Protein AF-K1TGK9-F1 (afdb_monomer)

Secondary structure (DSSP, 8-state):
--GGGGT-----TTTTS-SS-HHHHHHHHHHHHHH-SS--EEEE-SS-GGGS-HHHHHHHHHHHHHHHHHHHHHHTTSPTT-PPPPP-EEEE---HHHH-GGG--HHHHHHHHHHH-

pLDDT: mean 91.6, std 9.75, range [48.16, 98.0]

Organism: NCBI:txid408170

Sequence (117 aa):
MYDFQSERLNFNFEELKPKESWDKRLRKLMEYFENDTQLGDILITGGDALMSQNKTLRNILEAVYKMAVRKRNANLHRAEGEKYAELQRVRLGSRLPVYLPMRINDELLDILREFKE

Solvent-accessible surface area (backbone atoms only — not comparable to full-atom values): 7192 Å² total; per-residue (Å²): 134,76,54,73,89,72,73,57,84,79,77,63,66,76,79,68,50,75,95,64,56,67,72,59,51,51,50,55,51,40,55,53,55,47,70,36,57,73,51,29,69,46,76,44,61,91,88,41,39,74,78,46,55,68,71,58,48,48,53,52,53,51,49,53,51,55,33,44,52,52,40,53,57,53,37,75,76,43,58,92,92,66,55,51,42,62,70,76,46,79,45,74,43,64,61,42,78,77,80,40,47,80,72,72,37,71,70,54,52,48,53,57,51,63,72,73,108

Mean predicted aligned error: 5.76 Å

Radius of gyration: 18.78 Å; Cα contacts (8 Å, |Δi|>4): 93; chains: 1; bounding box: 46×45×44 Å

InterPro domains:
  IPR003739 Lysine-2,3-aminomutase/glutamate 2,3-aminomutase [PTHR30538] (2-116)
  IPR013785 Aldolase-type TIM barrel [G3DSA:3.20.20.70] (2-117)

Foldseek 3Di:
DDCVVVVPPDDPVVVVDDPDDPVVVLLVVLVVQLPAQEDAEAEDDDPFLLVDDLVVNLVNLVSNVVSLVSLVVVQVVDDPPRRGHHHDYYHGHHPCCPVPVVSPDPSNVVSVVVSVD

Structure (mmCIF, N/CA/C/O backbone):
data_AF-K1TGK9-F1
#
_entry.id   AF-K1TGK9-F1
#
loop_
_atom_site.group_PDB
_atom_site.id
_atom_site.type_symbol
_atom_site.label_atom_id
_atom_site.label_alt_id
_atom_site.label_comp_id
_atom_site.label_asym_id
_atom_site.label_entity_id
_atom_site.label_seq_id
_atom_site.pdbx_PDB_ins_code
_atom_site.Cartn_x
_atom_site.Cartn_y
_atom_site.Cartn_z
_atom_site.occupancy
_atom_site.B_iso_or_equiv
_atom_site.auth_seq_id
_atom_site.auth_comp_id
_atom_site.auth_asym_id
_atom_site.auth_atom_id
_atom_site.pdbx_PDB_model_num
ATOM 1 N N . MET A 1 1 ? 13.016 28.641 -10.738 1.00 48.16 1 MET A N 1
ATOM 2 C CA . MET A 1 1 ? 13.136 28.376 -12.185 1.00 48.16 1 MET A CA 1
ATOM 3 C C . MET A 1 1 ? 14.567 27.894 -12.372 1.00 48.16 1 MET A C 1
ATOM 5 O O . MET A 1 1 ? 15.466 28.681 -12.133 1.00 48.16 1 MET A O 1
ATOM 9 N N . TYR A 1 2 ? 14.776 26.582 -12.525 1.00 56.03 2 TYR A N 1
ATOM 10 C CA . TYR A 1 2 ? 16.114 25.970 -12.451 1.00 56.03 2 TYR A CA 1
ATOM 11 C C . TYR A 1 2 ? 17.009 26.424 -13.621 1.00 56.03 2 TYR A C 1
ATOM 13 O O . TYR A 1 2 ? 16.490 26.670 -14.708 1.00 56.03 2 TYR A O 1
ATOM 21 N N . ASP A 1 3 ? 18.325 26.474 -13.382 1.00 54.59 3 ASP A N 1
ATOM 22 C CA . ASP A 1 3 ? 19.468 26.870 -14.243 1.00 54.59 3 ASP A CA 1
ATOM 23 C C . ASP A 1 3 ? 19.575 26.195 -15.638 1.00 54.59 3 ASP A C 1
ATOM 25 O O . ASP A 1 3 ? 20.597 26.263 -16.313 1.00 54.59 3 ASP A O 1
ATOM 29 N N . PHE A 1 4 ? 18.523 25.548 -16.136 1.00 61.06 4 PHE A N 1
ATOM 30 C CA . PHE A 1 4 ? 18.528 24.873 -17.437 1.00 61.06 4 PHE A CA 1
ATOM 31 C C . PHE A 1 4 ? 18.692 25.835 -18.619 1.00 61.06 4 PHE A C 1
ATOM 33 O O . PHE A 1 4 ? 19.215 25.439 -19.654 1.00 61.06 4 PHE A O 1
ATOM 40 N N . GLN A 1 5 ? 18.277 27.097 -18.470 1.00 65.44 5 GLN A N 1
ATOM 41 C CA . GLN A 1 5 ? 18.462 28.127 -19.499 1.00 65.44 5 GLN A CA 1
ATOM 42 C C . GLN A 1 5 ? 19.891 28.688 -19.543 1.00 65.44 5 GLN A C 1
ATOM 44 O O . GLN A 1 5 ? 20.256 29.310 -20.533 1.00 65.44 5 GLN A O 1
ATOM 49 N N . SER A 1 6 ? 20.691 28.484 -18.490 1.00 73.38 6 SER A N 1
ATOM 50 C CA . SER A 1 6 ? 22.066 28.990 -18.383 1.00 73.38 6 SER A CA 1
ATOM 51 C C . SER A 1 6 ? 23.128 27.927 -18.712 1.00 73.38 6 SER A C 1
ATOM 53 O O . SER A 1 6 ? 24.313 28.170 -18.497 1.00 73.38 6 SER A O 1
ATOM 55 N N . GLU A 1 7 ? 22.713 26.748 -19.205 1.00 65.75 7 GLU A N 1
ATOM 56 C CA . GLU A 1 7 ? 23.558 25.575 -19.518 1.00 65.75 7 GLU A CA 1
ATOM 57 C C . GLU A 1 7 ? 24.396 25.043 -18.335 1.00 65.75 7 GLU A C 1
ATOM 59 O O . GLU A 1 7 ? 25.247 24.164 -18.491 1.00 65.75 7 GLU A O 1
ATOM 64 N N . ARG A 1 8 ? 24.138 25.515 -17.110 1.00 69.94 8 ARG A N 1
ATOM 65 C CA . ARG A 1 8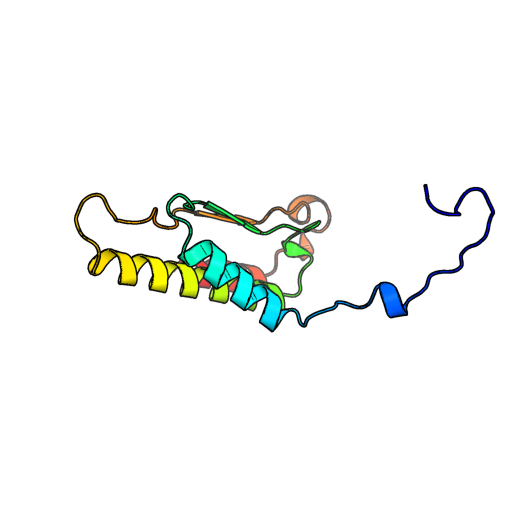 ? 24.828 25.052 -15.902 1.00 69.94 8 ARG A CA 1
ATOM 66 C C . ARG A 1 8 ? 24.146 23.809 -15.343 1.00 69.94 8 ARG A C 1
ATOM 68 O O . ARG A 1 8 ? 23.300 23.877 -14.456 1.00 69.94 8 ARG A O 1
ATOM 75 N N . LEU A 1 9 ? 24.564 22.645 -15.832 1.00 71.88 9 LEU A N 1
ATOM 76 C CA . LEU A 1 9 ? 24.121 21.329 -15.355 1.00 71.88 9 LEU A CA 1
ATOM 77 C C . LEU A 1 9 ? 24.880 20.879 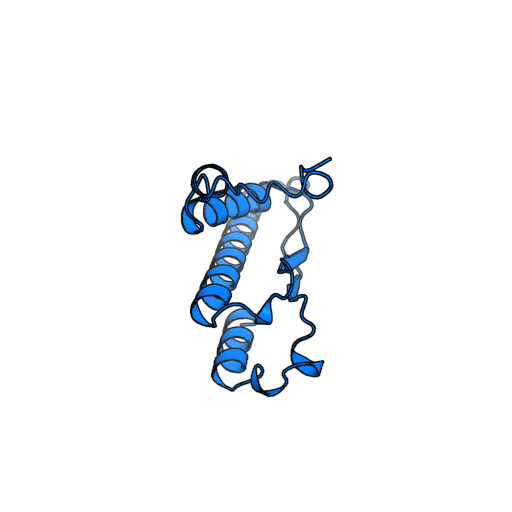-14.091 1.00 71.88 9 LEU A C 1
ATOM 79 O O . LEU A 1 9 ? 25.450 19.790 -14.044 1.00 71.88 9 LEU A O 1
ATOM 83 N N . ASN A 1 10 ? 24.899 21.717 -13.053 1.00 72.31 10 ASN A N 1
ATOM 84 C CA . ASN A 1 10 ? 25.510 21.371 -11.769 1.00 72.31 10 ASN A CA 1
ATOM 85 C C . ASN A 1 10 ? 24.457 20.771 -10.832 1.00 72.31 10 ASN A C 1
ATOM 87 O O . ASN A 1 10 ? 23.790 21.480 -10.080 1.00 72.31 10 ASN A O 1
ATOM 91 N N . PHE A 1 11 ? 24.302 19.448 -10.879 1.00 77.75 11 PHE A N 1
ATOM 92 C CA . PHE A 1 11 ? 23.439 18.725 -9.946 1.00 77.75 11 PHE A CA 1
ATOM 93 C C . PHE A 1 11 ? 24.166 18.505 -8.618 1.00 77.75 11 PHE A C 1
ATOM 95 O O . PHE A 1 11 ? 25.165 17.788 -8.557 1.00 77.75 11 PHE A O 1
ATOM 102 N N . ASN A 1 12 ? 23.648 19.084 -7.535 1.00 82.25 12 ASN A N 1
ATOM 103 C CA . ASN A 1 12 ? 24.125 18.760 -6.196 1.00 82.25 12 ASN A CA 1
ATOM 104 C C . ASN A 1 12 ? 23.510 17.428 -5.734 1.00 82.25 12 ASN A C 1
ATOM 106 O O . ASN A 1 12 ? 22.422 17.390 -5.161 1.00 82.25 12 ASN A O 1
ATOM 110 N N . PHE A 1 13 ? 24.204 16.320 -5.995 1.00 82.25 13 PHE A N 1
ATOM 111 C CA . PHE A 1 13 ? 23.725 14.981 -5.639 1.00 82.25 13 PHE A CA 1
ATOM 112 C C . PHE A 1 13 ? 23.552 14.768 -4.130 1.00 82.25 13 PHE A C 1
ATOM 114 O O . PHE A 1 13 ? 22.735 13.940 -3.733 1.00 82.25 13 PHE A O 1
ATOM 121 N N . GLU A 1 14 ? 24.271 15.514 -3.286 1.00 85.25 14 GLU A N 1
ATOM 122 C CA . GLU A 1 14 ? 24.138 15.412 -1.829 1.00 85.25 14 GLU A CA 1
ATOM 123 C C . GLU A 1 14 ? 22.794 15.964 -1.341 1.00 85.25 14 GLU A C 1
ATOM 125 O O . GLU A 1 14 ? 22.156 15.361 -0.480 1.00 85.25 14 GLU A O 1
ATOM 130 N N . GLU A 1 15 ? 22.302 17.050 -1.943 1.00 84.69 15 GLU A N 1
ATOM 131 C CA . GLU A 1 15 ? 20.978 17.611 -1.629 1.00 84.69 15 GLU A CA 1
ATOM 132 C C . GLU A 1 15 ? 19.821 16.717 -2.095 1.00 84.69 15 GLU A C 1
ATOM 134 O O . GLU A 1 15 ? 18.727 16.765 -1.529 1.00 84.69 15 GLU A O 1
ATOM 139 N N . LEU A 1 16 ? 20.061 15.889 -3.115 1.00 84.62 16 LEU A N 1
ATOM 140 C CA . LEU A 1 16 ? 19.070 14.971 -3.676 1.00 84.62 16 LEU A CA 1
ATOM 141 C C . LEU A 1 16 ? 18.966 13.653 -2.898 1.00 84.62 16 LEU A C 1
ATOM 143 O O . LEU A 1 16 ? 18.043 12.870 -3.147 1.00 84.62 16 LEU A O 1
ATOM 147 N N . LYS A 1 17 ? 19.884 13.382 -1.958 1.00 86.12 17 LYS A N 1
ATOM 148 C CA . LYS A 1 17 ? 19.821 12.163 -1.147 1.00 86.12 17 LYS A CA 1
ATOM 149 C C . LYS A 1 17 ? 18.556 12.156 -0.278 1.00 86.12 17 LYS A C 1
ATOM 151 O O . LYS A 1 17 ? 18.186 13.180 0.305 1.00 86.12 17 LYS A O 1
ATOM 156 N N . PRO A 1 18 ? 17.893 10.997 -0.128 1.00 86.44 18 PRO A N 1
ATOM 157 C CA . PRO A 1 18 ? 16.776 10.868 0.795 1.00 86.44 18 PRO A CA 1
ATOM 158 C C . PRO A 1 18 ? 17.204 11.239 2.220 1.00 86.44 18 PRO A C 1
ATOM 160 O O . PRO A 1 18 ? 18.161 10.683 2.754 1.00 86.44 18 PRO A O 1
ATOM 163 N N . LYS A 1 19 ? 16.461 12.150 2.857 1.00 89.88 19 LYS A N 1
ATOM 164 C CA . LYS A 1 19 ? 16.712 12.574 4.249 1.00 89.88 19 LYS A CA 1
ATOM 165 C C . LYS A 1 19 ? 16.409 11.481 5.280 1.00 89.88 19 LYS A C 1
ATOM 167 O O . LYS A 1 19 ? 16.842 11.571 6.424 1.00 89.88 19 LYS A O 1
ATOM 172 N N . GLU A 1 20 ? 15.636 10.469 4.897 1.00 92.81 20 GLU A N 1
ATOM 173 C CA . GLU A 1 20 ? 15.280 9.332 5.741 1.00 92.81 20 GLU A CA 1
ATOM 174 C C . GLU A 1 20 ? 15.220 8.037 4.929 1.00 92.81 20 GLU A C 1
ATOM 176 O O . GLU A 1 20 ? 14.984 8.054 3.718 1.00 92.81 20 GLU A O 1
ATOM 181 N N . SER A 1 21 ? 15.417 6.906 5.609 1.00 92.56 21 SER A N 1
ATOM 182 C CA . SER A 1 21 ? 15.259 5.593 4.991 1.00 92.56 21 SER A CA 1
ATOM 183 C C . SER A 1 21 ? 13.793 5.298 4.680 1.00 92.56 21 SER A C 1
ATOM 185 O O . SER A 1 21 ? 12.876 5.748 5.376 1.00 92.56 21 SER A O 1
ATOM 187 N N . TRP A 1 22 ? 13.578 4.483 3.648 1.00 90.44 22 TRP A N 1
ATOM 188 C CA . TRP A 1 22 ? 12.240 4.087 3.222 1.00 90.44 22 TRP A CA 1
ATOM 189 C C . TRP A 1 22 ? 11.437 3.415 4.342 1.00 90.44 22 TRP A C 1
ATOM 191 O O . TRP A 1 22 ? 10.293 3.792 4.575 1.00 90.44 22 TRP A O 1
ATOM 201 N N . ASP A 1 23 ? 12.043 2.507 5.109 1.00 91.62 23 ASP A N 1
ATOM 202 C CA . ASP A 1 23 ? 11.350 1.793 6.192 1.00 91.62 23 ASP A CA 1
ATOM 203 C C . ASP A 1 23 ? 10.911 2.719 7.333 1.00 91.62 23 ASP A C 1
ATOM 205 O O . ASP A 1 23 ? 9.885 2.502 7.984 1.00 91.62 23 ASP A O 1
ATOM 209 N N . LYS A 1 24 ? 11.691 3.771 7.610 1.00 95.25 24 LYS A N 1
ATOM 210 C CA . LYS A 1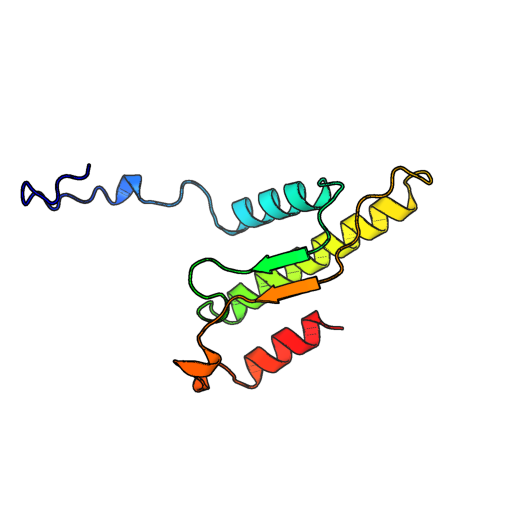 24 ? 11.317 4.783 8.604 1.00 95.25 24 LYS A CA 1
ATOM 211 C C . LYS A 1 24 ? 10.140 5.613 8.100 1.00 95.25 24 LYS A C 1
ATOM 213 O O . LYS A 1 24 ? 9.166 5.789 8.831 1.00 95.25 24 LYS A O 1
ATOM 218 N N . ARG A 1 25 ? 10.197 6.037 6.837 1.00 94.81 25 ARG A N 1
ATOM 219 C CA . ARG A 1 25 ? 9.120 6.789 6.191 1.00 94.81 25 ARG A CA 1
ATOM 220 C C . ARG A 1 25 ? 7.824 5.985 6.117 1.00 94.81 25 ARG A C 1
ATOM 222 O O . ARG A 1 25 ? 6.770 6.505 6.468 1.00 94.81 25 ARG A O 1
ATOM 229 N N . LEU A 1 26 ? 7.898 4.718 5.709 1.00 95.06 26 LEU A N 1
ATOM 230 C CA . LEU A 1 26 ? 6.744 3.828 5.596 1.00 95.06 26 LEU A CA 1
ATOM 231 C C . LEU A 1 26 ? 6.040 3.654 6.945 1.00 95.06 26 LEU A C 1
ATOM 233 O O . LEU A 1 26 ? 4.824 3.804 7.010 1.00 95.06 26 LEU A O 1
ATOM 237 N N . ARG A 1 27 ? 6.791 3.421 8.031 1.00 95.81 27 ARG A N 1
ATOM 238 C CA . ARG A 1 27 ? 6.219 3.330 9.387 1.00 95.81 27 ARG A CA 1
ATOM 239 C C . ARG A 1 27 ? 5.476 4.600 9.787 1.00 95.81 27 ARG A C 1
ATOM 241 O O . ARG A 1 27 ? 4.318 4.514 10.178 1.00 95.81 27 ARG A O 1
ATOM 248 N N . LYS A 1 28 ? 6.092 5.767 9.586 1.00 96.88 28 LYS A N 1
ATOM 249 C CA . LYS A 1 28 ? 5.465 7.063 9.876 1.00 96.88 28 LYS A CA 1
ATOM 250 C C . LYS A 1 28 ? 4.171 7.279 9.081 1.00 96.88 28 LYS A C 1
ATOM 252 O O . LYS A 1 28 ? 3.201 7.805 9.615 1.00 96.88 28 LYS A O 1
ATOM 257 N N . LEU A 1 29 ? 4.143 6.871 7.810 1.00 95.88 29 LEU A N 1
ATOM 258 C CA . LEU A 1 29 ? 2.935 6.949 6.983 1.00 95.88 29 LEU A CA 1
ATOM 259 C C . LEU A 1 29 ? 1.840 6.001 7.482 1.00 95.88 29 LEU A C 1
ATOM 261 O O . LEU A 1 29 ? 0.678 6.391 7.522 1.00 95.88 29 LEU A O 1
ATOM 265 N N . MET A 1 30 ? 2.197 4.781 7.891 1.00 97.06 30 MET A N 1
ATOM 266 C CA . MET A 1 30 ? 1.229 3.835 8.451 1.00 97.06 30 MET A CA 1
ATOM 267 C C . MET A 1 30 ? 0.643 4.336 9.774 1.00 97.06 30 MET A C 1
ATOM 269 O O . MET A 1 30 ? -0.562 4.237 9.959 1.00 97.06 30 MET A O 1
ATOM 273 N N . GLU A 1 31 ? 1.458 4.917 10.658 1.00 97.00 31 GLU A N 1
ATOM 274 C CA . GLU A 1 31 ? 0.984 5.553 11.899 1.00 97.00 31 GLU A CA 1
ATOM 275 C C . GLU A 1 31 ? 0.038 6.725 11.614 1.00 97.00 31 GLU A C 1
ATOM 277 O O . GLU A 1 31 ? -0.986 6.883 12.275 1.00 97.00 31 GLU A O 1
ATOM 282 N N . TYR A 1 32 ? 0.353 7.537 10.604 1.00 96.81 32 TYR A N 1
ATOM 283 C CA . TYR A 1 32 ? -0.520 8.624 10.170 1.00 96.81 32 TYR A CA 1
ATOM 284 C C . TYR A 1 32 ? -1.877 8.100 9.664 1.00 96.81 32 TYR A C 1
ATOM 286 O O . TYR A 1 32 ? -2.920 8.580 10.097 1.00 96.81 32 TYR A O 1
ATOM 294 N N . PHE A 1 33 ? -1.878 7.069 8.815 1.00 96.00 33 PHE A N 1
ATOM 295 C CA . PHE A 1 33 ? -3.098 6.460 8.264 1.00 96.00 33 PHE A CA 1
ATOM 296 C C . PHE A 1 33 ? -3.944 5.708 9.297 1.00 96.00 33 PHE A C 1
ATOM 298 O O . PHE A 1 33 ? -5.173 5.679 9.197 1.00 96.00 33 PHE A O 1
ATOM 305 N N . GLU A 1 34 ? -3.298 5.111 10.295 1.00 95.44 34 GLU A N 1
ATOM 306 C CA . GLU A 1 34 ? -3.964 4.426 11.403 1.00 95.44 34 GLU A CA 1
ATOM 307 C C . GLU A 1 34 ? -4.797 5.394 12.250 1.00 95.44 34 GLU A C 1
ATOM 309 O O . GLU A 1 34 ? -5.895 5.048 12.688 1.00 95.44 34 GLU A O 1
ATOM 314 N N . ASN A 1 35 ? -4.291 6.618 12.434 1.00 95.38 35 ASN A N 1
ATOM 315 C CA . ASN A 1 35 ? -4.920 7.654 13.248 1.00 95.38 35 ASN A CA 1
ATOM 316 C C . ASN A 1 35 ? -5.915 8.539 12.482 1.00 95.38 35 ASN A C 1
ATOM 318 O O . ASN A 1 35 ? -6.595 9.360 13.095 1.00 95.38 35 ASN A O 1
ATOM 322 N N . ASP A 1 36 ? -6.020 8.377 11.163 1.00 96.56 36 ASP A N 1
ATOM 323 C CA . ASP A 1 36 ? -6.993 9.095 10.345 1.00 96.56 36 ASP A CA 1
ATOM 324 C C . ASP A 1 36 ? -8.402 8.504 10.534 1.00 96.56 36 ASP A C 1
ATOM 326 O O . ASP A 1 36 ? -8.627 7.304 10.342 1.00 96.56 36 ASP A O 1
ATOM 330 N N . THR A 1 37 ? -9.374 9.342 10.895 1.00 95.75 37 THR A N 1
ATOM 331 C CA . THR A 1 37 ? -10.740 8.899 11.208 1.00 95.75 37 THR A CA 1
ATOM 332 C C . THR A 1 37 ? -11.575 8.557 9.973 1.00 95.75 37 THR A C 1
ATOM 334 O O . THR A 1 37 ? -12.567 7.842 10.101 1.00 95.75 37 THR A O 1
ATOM 337 N N . GLN A 1 38 ? -11.179 9.012 8.782 1.00 95.62 38 GLN A N 1
ATOM 338 C CA . GLN A 1 38 ? -11.970 8.947 7.546 1.00 95.62 38 GLN A CA 1
ATOM 339 C C . GLN A 1 38 ? -11.355 8.034 6.476 1.00 95.62 38 GLN A C 1
ATOM 341 O O . GLN A 1 38 ? -12.033 7.651 5.522 1.00 95.62 38 GLN A O 1
ATOM 346 N N . LEU A 1 39 ? -10.083 7.658 6.614 1.00 95.88 39 LEU A N 1
ATOM 347 C CA . LEU A 1 39 ? -9.380 6.854 5.619 1.00 95.88 39 LEU A CA 1
ATOM 348 C C . LEU A 1 39 ? -9.953 5.431 5.505 1.00 95.88 39 LEU A C 1
ATOM 350 O O . LEU A 1 39 ? -9.720 4.593 6.379 1.00 95.88 39 LEU A O 1
ATOM 354 N N . GLY A 1 40 ? -10.619 5.162 4.377 1.00 95.19 40 GLY A N 1
ATOM 355 C CA . GLY A 1 40 ? -11.148 3.845 3.995 1.00 95.19 40 GLY A CA 1
ATOM 356 C C . GLY A 1 40 ? -10.609 3.277 2.671 1.00 95.19 40 GLY A C 1
ATOM 357 O O . GLY A 1 40 ? -10.878 2.121 2.353 1.00 95.19 40 GLY A O 1
ATOM 358 N N . ASP A 1 41 ? -9.834 4.038 1.892 1.00 96.75 41 ASP A N 1
ATOM 359 C CA . ASP A 1 41 ? -9.249 3.591 0.614 1.00 96.75 41 ASP A CA 1
ATOM 360 C C . ASP A 1 41 ? -7.801 4.065 0.497 1.00 96.75 41 ASP A C 1
ATOM 362 O O . ASP A 1 41 ? -7.501 5.228 0.770 1.00 96.75 41 ASP A O 1
ATOM 366 N N . ILE A 1 42 ? -6.908 3.173 0.067 1.00 96.00 42 ILE A N 1
ATOM 367 C CA . ILE A 1 42 ? -5.507 3.500 -0.206 1.00 96.00 42 ILE A CA 1
ATOM 368 C C . ILE A 1 42 ? -5.188 3.235 -1.677 1.00 96.00 42 ILE A C 1
ATOM 370 O O . ILE A 1 42 ? -5.398 2.138 -2.190 1.00 96.00 42 ILE A O 1
ATOM 374 N N . LEU A 1 43 ? -4.591 4.228 -2.341 1.00 96.75 43 LEU A N 1
ATOM 375 C CA . LEU A 1 43 ? -3.993 4.086 -3.666 1.00 96.75 43 LEU A CA 1
ATOM 376 C C . LEU A 1 43 ? -2.467 4.047 -3.546 1.00 96.75 43 LEU A C 1
ATOM 378 O O . LEU A 1 43 ? -1.841 5.043 -3.187 1.00 96.75 43 LEU A O 1
ATOM 382 N N . ILE A 1 44 ? -1.863 2.919 -3.909 1.00 95.94 44 ILE A N 1
ATOM 383 C CA . ILE A 1 44 ? -0.414 2.787 -4.045 1.00 95.94 44 ILE A CA 1
ATOM 384 C C . ILE A 1 44 ? -0.034 3.250 -5.453 1.00 95.94 44 ILE A C 1
ATOM 386 O O . ILE A 1 44 ? -0.504 2.715 -6.461 1.00 95.94 44 ILE A O 1
ATOM 390 N N . THR A 1 45 ? 0.796 4.287 -5.505 1.00 93.62 45 THR A N 1
ATOM 391 C CA . THR A 1 45 ? 1.287 4.937 -6.725 1.00 93.62 45 THR A CA 1
ATOM 392 C C . THR A 1 45 ? 2.648 5.599 -6.445 1.00 93.62 45 THR A C 1
ATOM 394 O O . THR A 1 45 ? 3.262 5.348 -5.412 1.00 93.62 45 THR A O 1
ATOM 397 N N . GLY A 1 46 ? 3.136 6.432 -7.361 1.00 81.38 46 GLY A N 1
ATOM 398 C CA . GLY A 1 46 ? 4.459 7.077 -7.326 1.00 81.38 46 GLY A CA 1
ATOM 399 C C . GLY A 1 46 ? 5.077 7.272 -8.716 1.00 81.38 46 GLY A C 1
ATOM 400 O O . GLY A 1 46 ? 6.212 7.714 -8.837 1.00 81.38 46 GLY A O 1
ATOM 401 N N . GLY A 1 47 ? 4.326 6.912 -9.759 1.00 88.25 47 GLY A N 1
ATOM 402 C CA . GLY A 1 47 ? 4.741 6.819 -11.155 1.00 88.25 47 GLY A CA 1
ATOM 403 C C . GLY A 1 47 ? 4.054 5.602 -11.767 1.00 88.25 47 GLY A C 1
ATOM 404 O O . GLY A 1 47 ? 3.122 5.745 -12.555 1.00 88.25 47 GLY A O 1
ATOM 405 N N . ASP A 1 48 ? 4.451 4.418 -11.298 1.00 94.12 48 ASP A N 1
ATOM 406 C CA . ASP A 1 48 ? 3.789 3.142 -11.565 1.00 94.12 48 ASP A CA 1
ATOM 407 C C . ASP A 1 48 ? 4.046 2.162 -10.406 1.00 94.12 48 ASP A C 1
ATOM 409 O O . ASP A 1 48 ? 5.197 1.879 -10.069 1.00 94.12 48 ASP A O 1
ATOM 413 N N . ALA A 1 49 ? 2.987 1.651 -9.777 1.00 95.81 49 ALA A N 1
ATOM 414 C CA . ALA A 1 49 ? 3.101 0.770 -8.616 1.00 95.81 49 ALA A CA 1
ATOM 415 C C . ALA A 1 49 ? 3.790 -0.561 -8.948 1.00 95.81 49 ALA A C 1
ATOM 417 O O . ALA A 1 49 ? 4.614 -1.043 -8.166 1.00 95.81 49 ALA A O 1
ATOM 418 N N . LEU A 1 50 ? 3.493 -1.135 -10.118 1.00 96.44 50 LEU A N 1
ATOM 419 C CA . LEU A 1 50 ? 4.035 -2.429 -10.521 1.00 96.44 50 LEU A CA 1
ATOM 420 C C . LEU A 1 50 ? 5.481 -2.320 -11.009 1.00 96.44 50 LEU A C 1
ATOM 422 O O . LEU A 1 50 ? 6.145 -3.340 -11.122 1.00 96.44 50 LEU A O 1
ATOM 426 N N . MET A 1 51 ? 6.024 -1.123 -11.230 1.00 95.00 51 MET A N 1
ATOM 427 C CA . MET A 1 51 ? 7.455 -0.976 -11.532 1.00 95.00 51 MET A CA 1
ATOM 428 C C . MET A 1 51 ? 8.348 -1.296 -10.321 1.00 95.00 51 MET A C 1
ATOM 430 O O . MET A 1 51 ? 9.546 -1.531 -10.463 1.00 95.00 51 MET A O 1
ATOM 434 N N . SER A 1 52 ? 7.764 -1.349 -9.120 1.00 93.00 52 SER A N 1
ATOM 435 C CA . SER A 1 52 ? 8.456 -1.807 -7.918 1.00 93.00 52 SER A CA 1
ATOM 436 C C . SER A 1 52 ? 8.826 -3.288 -8.018 1.00 93.00 52 SER A C 1
ATOM 438 O O . SER A 1 52 ? 8.060 -4.114 -8.527 1.00 93.00 52 SER A O 1
ATOM 440 N N . GLN A 1 53 ? 9.985 -3.638 -7.454 1.00 94.31 53 GLN A N 1
ATOM 441 C CA . GLN A 1 53 ? 10.375 -5.033 -7.244 1.00 94.31 53 GLN A CA 1
ATOM 442 C C . GLN A 1 53 ? 9.318 -5.761 -6.402 1.00 94.31 53 GLN A C 1
ATOM 444 O O . GLN A 1 53 ? 8.740 -5.171 -5.485 1.00 94.31 53 GLN A O 1
ATOM 449 N N . ASN A 1 54 ? 9.122 -7.056 -6.661 1.00 95.81 54 ASN A N 1
ATOM 450 C CA . ASN A 1 54 ? 8.158 -7.900 -5.948 1.00 95.81 54 ASN A CA 1
ATOM 451 C C . ASN A 1 54 ? 8.345 -7.844 -4.422 1.00 95.81 54 ASN A C 1
ATOM 453 O O . ASN A 1 54 ? 7.380 -7.618 -3.693 1.00 95.81 54 ASN A O 1
ATOM 457 N N . LYS A 1 55 ? 9.593 -7.899 -3.940 1.00 95.44 55 LYS A N 1
ATOM 458 C CA . LYS A 1 55 ? 9.928 -7.725 -2.516 1.00 95.44 55 LYS A CA 1
ATOM 459 C C . LYS A 1 55 ? 9.432 -6.392 -1.942 1.00 95.44 55 LYS A C 1
ATOM 461 O O . LYS A 1 55 ? 8.853 -6.358 -0.862 1.00 95.44 55 LYS A O 1
ATOM 466 N N . THR A 1 56 ? 9.643 -5.290 -2.658 1.00 94.50 56 THR A N 1
ATOM 467 C CA . THR A 1 56 ? 9.217 -3.957 -2.210 1.00 94.50 56 THR A CA 1
ATOM 468 C C . THR A 1 56 ? 7.698 -3.837 -2.187 1.00 94.50 56 THR A C 1
ATOM 470 O O . THR A 1 56 ? 7.147 -3.346 -1.205 1.00 94.50 56 THR A O 1
ATOM 473 N N . LEU A 1 57 ? 7.013 -4.311 -3.234 1.00 96.00 57 LEU A N 1
ATOM 474 C CA . LEU A 1 57 ? 5.550 -4.302 -3.292 1.00 96.00 57 LEU A CA 1
ATOM 475 C C . LEU A 1 57 ? 4.949 -5.133 -2.149 1.00 96.00 57 LEU A C 1
ATOM 477 O O . LEU A 1 57 ? 4.057 -4.647 -1.458 1.00 96.00 57 LEU A O 1
ATOM 481 N N . ARG A 1 58 ? 5.491 -6.332 -1.902 1.00 96.75 58 ARG A N 1
ATOM 482 C CA . ARG A 1 58 ? 5.109 -7.201 -0.781 1.00 96.75 58 ARG A CA 1
ATOM 483 C C . ARG A 1 58 ? 5.242 -6.478 0.562 1.00 96.75 58 ARG A C 1
ATOM 485 O O . ARG A 1 58 ? 4.280 -6.445 1.319 1.00 96.75 58 ARG A O 1
ATOM 492 N N . ASN A 1 59 ? 6.374 -5.818 0.815 1.00 96.19 59 ASN A N 1
ATOM 493 C CA . ASN A 1 59 ? 6.587 -5.057 2.052 1.00 96.19 59 ASN A CA 1
ATOM 494 C C . ASN A 1 59 ? 5.562 -3.922 2.237 1.00 96.19 59 ASN A C 1
ATOM 496 O O . ASN A 1 59 ? 5.117 -3.666 3.354 1.00 96.19 59 ASN A O 1
ATOM 500 N N . ILE A 1 60 ? 5.189 -3.228 1.155 1.00 96.31 60 ILE A N 1
ATOM 501 C CA . ILE A 1 60 ? 4.186 -2.154 1.207 1.00 96.31 60 ILE A CA 1
ATOM 502 C C . ILE A 1 60 ? 2.803 -2.732 1.518 1.00 96.31 60 ILE A C 1
ATOM 504 O O . ILE A 1 60 ? 2.122 -2.230 2.411 1.00 96.31 60 ILE A O 1
ATOM 508 N N . LEU A 1 61 ? 2.399 -3.785 0.806 1.00 96.94 61 LEU A N 1
ATOM 509 C CA . LEU A 1 61 ? 1.112 -4.452 1.008 1.00 96.94 61 LEU A CA 1
ATOM 510 C C . LEU A 1 61 ? 0.992 -5.007 2.433 1.00 96.94 61 LEU A C 1
ATOM 512 O O . LEU A 1 61 ? -0.001 -4.753 3.110 1.00 96.94 61 LEU A O 1
ATOM 516 N N . GLU A 1 62 ? 2.036 -5.662 2.942 1.00 96.62 62 GLU A N 1
ATOM 517 C CA . GLU A 1 62 ? 2.075 -6.175 4.313 1.00 96.62 62 GLU A CA 1
ATOM 518 C C . GLU A 1 62 ? 1.984 -5.048 5.356 1.00 96.62 62 GLU A C 1
ATOM 520 O O . GLU A 1 62 ? 1.283 -5.178 6.362 1.00 96.62 62 GLU A O 1
ATOM 525 N N . ALA A 1 63 ? 2.652 -3.914 5.122 1.00 97.25 63 ALA A N 1
ATOM 526 C CA . ALA A 1 63 ? 2.562 -2.755 6.007 1.00 97.25 63 ALA A CA 1
ATOM 527 C C . ALA A 1 63 ? 1.136 -2.182 6.059 1.00 97.25 63 ALA A C 1
ATOM 529 O O . ALA A 1 63 ? 0.634 -1.896 7.151 1.00 97.25 63 ALA A O 1
ATOM 530 N N . VAL A 1 64 ? 0.476 -2.071 4.901 1.00 97.00 64 VAL A N 1
ATOM 531 C CA . VAL A 1 64 ? -0.919 -1.619 4.798 1.00 97.00 64 VAL A CA 1
ATOM 532 C C . VAL A 1 64 ? -1.866 -2.602 5.487 1.00 97.00 64 VAL A C 1
ATOM 534 O O . VAL A 1 64 ? -2.714 -2.170 6.266 1.00 97.00 64 VAL A O 1
ATOM 537 N N . TYR A 1 65 ? -1.685 -3.909 5.279 1.00 96.62 65 TYR A N 1
ATOM 538 C CA . TYR A 1 65 ? -2.473 -4.946 5.948 1.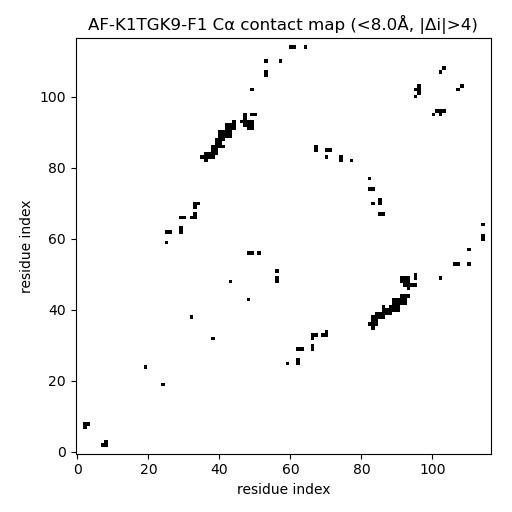00 96.62 65 TYR A CA 1
ATOM 539 C C . TYR A 1 65 ? -2.342 -4.860 7.474 1.00 96.62 65 TYR A C 1
ATOM 541 O O . TYR A 1 65 ? -3.338 -4.749 8.189 1.00 96.62 65 TYR A O 1
ATOM 549 N N . LYS A 1 66 ? -1.106 -4.819 7.990 1.00 96.81 66 LYS A N 1
ATOM 550 C CA . LYS A 1 66 ? -0.848 -4.701 9.434 1.00 96.81 66 LYS A CA 1
ATOM 551 C C . LYS A 1 66 ? -1.471 -3.436 10.018 1.00 96.81 66 LYS A C 1
ATOM 553 O O . LYS A 1 66 ? -2.020 -3.486 11.114 1.00 96.81 66 LYS A O 1
ATOM 558 N N . MET A 1 67 ? -1.385 -2.313 9.307 1.00 97.12 67 MET A N 1
ATOM 559 C CA . MET A 1 67 ? -2.030 -1.064 9.711 1.00 97.12 67 MET A CA 1
ATOM 560 C C . MET A 1 67 ? -3.553 -1.217 9.784 1.00 97.12 67 MET A C 1
ATOM 562 O O . MET A 1 67 ? -4.143 -0.873 10.806 1.00 97.12 67 MET A O 1
ATOM 566 N N . ALA A 1 68 ? -4.180 -1.808 8.764 1.00 96.38 68 ALA A N 1
ATOM 567 C CA . ALA A 1 68 ? -5.624 -2.029 8.736 1.00 96.38 68 ALA A CA 1
ATOM 568 C C . ALA A 1 68 ? -6.100 -2.924 9.893 1.00 96.38 68 ALA A C 1
ATOM 570 O O . ALA A 1 68 ? -7.082 -2.596 10.559 1.00 96.38 68 ALA A O 1
ATOM 571 N N . VAL A 1 69 ? -5.369 -4.006 10.190 1.00 96.00 69 VAL A N 1
ATOM 572 C CA . VAL A 1 69 ? -5.662 -4.894 11.328 1.00 96.00 69 VAL A CA 1
ATOM 573 C C . VAL A 1 69 ? -5.566 -4.141 12.654 1.00 96.00 69 VAL A C 1
ATOM 575 O O . VAL A 1 69 ? -6.472 -4.252 13.480 1.00 96.00 69 VAL A O 1
ATOM 578 N N . ARG A 1 70 ? -4.511 -3.341 12.866 1.00 96.50 70 ARG A N 1
ATOM 579 C CA . ARG A 1 70 ? -4.382 -2.527 14.087 1.00 96.50 70 ARG A CA 1
ATOM 580 C C . ARG A 1 70 ? -5.517 -1.515 14.216 1.00 96.50 70 ARG A C 1
ATOM 582 O O . ARG A 1 70 ? -6.120 -1.428 15.284 1.00 96.50 70 ARG A O 1
ATOM 589 N N . LYS A 1 71 ? -5.870 -0.830 13.124 1.00 96.12 71 LYS A N 1
ATOM 590 C CA . LYS A 1 71 ? -6.982 0.130 13.085 1.00 96.12 71 LYS A CA 1
ATOM 591 C C . LYS A 1 71 ? -8.314 -0.530 13.456 1.00 96.12 71 LYS A C 1
ATOM 593 O O . LYS A 1 71 ? -9.036 -0.003 14.304 1.00 96.12 71 LYS A O 1
ATOM 598 N N . ARG A 1 72 ? -8.599 -1.711 12.893 1.00 95.50 72 ARG A N 1
ATOM 599 C CA . ARG A 1 72 ? -9.792 -2.514 13.212 1.00 95.50 72 ARG A CA 1
ATOM 600 C C . ARG A 1 72 ? -9.804 -2.963 14.672 1.00 95.50 72 ARG A C 1
ATOM 602 O O . ARG A 1 72 ? -10.815 -2.815 15.348 1.00 95.50 72 ARG A O 1
ATOM 609 N N . ASN A 1 73 ? -8.679 -3.457 15.185 1.00 96.44 73 ASN A N 1
ATOM 610 C CA . ASN A 1 73 ? -8.575 -3.879 16.583 1.00 96.44 73 ASN A CA 1
ATOM 611 C C . ASN A 1 73 ? -8.781 -2.703 17.546 1.00 96.44 73 ASN A C 1
ATOM 613 O O . ASN A 1 73 ? -9.495 -2.844 18.533 1.00 96.44 73 ASN A O 1
ATOM 617 N N . ALA A 1 74 ? -8.233 -1.526 17.236 1.00 95.44 74 ALA A N 1
ATOM 618 C CA . ALA A 1 74 ? -8.454 -0.322 18.029 1.00 95.44 74 ALA A CA 1
ATOM 619 C C . ALA A 1 74 ? -9.937 0.099 18.044 1.00 95.44 74 ALA A C 1
ATOM 621 O O . ALA A 1 74 ? -10.434 0.538 19.079 1.00 95.44 74 ALA A O 1
ATOM 622 N N . ASN A 1 75 ? -10.675 -0.090 16.942 1.00 95.50 75 ASN A N 1
ATOM 623 C CA . ASN A 1 75 ? -12.119 0.174 16.894 1.00 95.50 75 ASN A CA 1
ATOM 624 C C . ASN A 1 75 ? -12.940 -0.724 17.827 1.00 95.50 75 ASN A C 1
ATOM 626 O O . ASN A 1 75 ? -13.998 -0.289 18.275 1.00 95.50 75 ASN A O 1
ATOM 630 N N . LEU A 1 76 ? -12.466 -1.930 18.165 1.00 95.31 76 LEU A N 1
ATOM 631 C CA . LEU A 1 76 ? -13.142 -2.809 19.131 1.00 95.31 76 LEU A CA 1
ATOM 632 C C . LEU A 1 76 ? -13.180 -2.211 20.543 1.00 95.31 76 LEU A C 1
ATOM 634 O O . LEU A 1 76 ? -13.947 -2.674 21.381 1.00 95.31 76 LEU A O 1
ATOM 638 N N . HIS A 1 77 ? -12.316 -1.238 20.833 1.00 95.25 77 HIS A N 1
ATOM 639 C CA . HIS A 1 77 ? -12.194 -0.611 22.150 1.00 95.25 77 HIS A CA 1
ATOM 640 C C . HIS A 1 77 ? -12.759 0.817 22.172 1.00 95.25 77 HIS A C 1
ATOM 642 O O . HIS A 1 77 ? -12.758 1.453 23.224 1.00 95.25 77 HIS A O 1
ATOM 648 N N . ARG A 1 78 ? -13.238 1.328 21.029 1.00 94.62 78 ARG A N 1
ATOM 649 C CA . ARG A 1 78 ? -13.859 2.654 20.917 1.00 94.62 78 ARG A CA 1
ATOM 650 C C . ARG A 1 78 ? -15.362 2.567 21.159 1.00 94.62 78 ARG A C 1
ATOM 652 O O . ARG A 1 78 ? -15.999 1.575 20.800 1.00 94.62 78 ARG A O 1
ATOM 659 N N . ALA A 1 79 ? -15.924 3.622 21.742 1.00 94.88 79 ALA A N 1
ATOM 660 C CA . ALA A 1 79 ? -17.363 3.744 21.921 1.00 94.88 79 ALA A CA 1
ATOM 661 C C . ALA A 1 79 ? -18.089 3.843 20.566 1.00 94.88 79 ALA A C 1
ATOM 663 O O . ALA A 1 79 ? -17.508 4.204 19.535 1.00 94.88 79 ALA A O 1
ATOM 664 N N . GLU A 1 80 ? -19.382 3.524 20.567 1.00 88.06 80 GLU A N 1
ATOM 665 C CA . GLU A 1 80 ? -20.224 3.690 19.384 1.00 88.06 80 GLU A CA 1
ATOM 666 C C . GLU A 1 80 ? -20.290 5.180 18.999 1.00 88.06 80 GLU A C 1
ATOM 668 O O . GLU A 1 80 ? -20.549 6.029 19.849 1.00 88.06 80 GLU A O 1
ATOM 673 N N . GLY A 1 81 ? -20.011 5.503 17.732 1.00 90.12 81 GLY A N 1
ATOM 674 C CA . GLY A 1 81 ? -19.880 6.885 17.242 1.00 90.12 81 GLY A CA 1
ATOM 675 C C . GLY A 1 81 ? -18.448 7.441 17.190 1.00 90.12 81 GLY A C 1
ATOM 676 O O . GLY A 1 81 ? -18.222 8.435 16.507 1.00 90.12 81 GLY A O 1
ATOM 677 N N . GLU A 1 82 ? -17.469 6.781 17.819 1.00 92.94 82 GLU A N 1
ATOM 678 C CA . GLU A 1 82 ? -16.052 7.199 17.796 1.00 92.94 82 GLU A CA 1
ATOM 679 C C . GLU A 1 82 ? -15.160 6.287 16.936 1.00 92.94 82 GLU A C 1
ATOM 681 O O . GLU A 1 82 ? -13.948 6.490 16.836 1.00 92.94 82 GLU A O 1
ATOM 686 N N . LYS A 1 83 ? -15.739 5.258 16.307 1.00 94.62 83 LYS A N 1
ATOM 687 C CA . LYS A 1 83 ? -15.009 4.320 15.447 1.00 94.62 83 LYS A CA 1
ATOM 688 C C . LYS A 1 83 ? -14.440 5.033 14.225 1.00 94.62 83 LYS A C 1
ATOM 690 O O . LYS A 1 83 ? -15.110 5.826 13.570 1.00 94.62 83 LYS A O 1
ATOM 695 N N . TYR A 1 84 ? -13.199 4.704 13.895 1.00 96.44 84 TYR A N 1
ATOM 696 C CA . TYR A 1 84 ? -12.551 5.219 12.695 1.00 96.44 84 TYR A CA 1
ATOM 697 C C . TYR A 1 84 ? -13.008 4.406 11.487 1.00 96.44 84 TYR A C 1
ATOM 699 O O . TYR A 1 84 ? -13.306 3.217 11.616 1.00 96.44 84 TYR A O 1
ATOM 707 N N . ALA A 1 85 ? -13.006 5.012 10.302 1.00 96.00 85 ALA A N 1
ATOM 708 C CA . ALA A 1 85 ? -13.299 4.306 9.063 1.00 96.00 85 ALA A CA 1
ATOM 709 C C . ALA A 1 85 ? -12.349 3.112 8.867 1.00 96.00 85 ALA A C 1
ATOM 711 O O . ALA A 1 85 ? -11.124 3.244 8.964 1.00 96.00 85 ALA A O 1
ATOM 712 N N . GLU A 1 86 ? -12.918 1.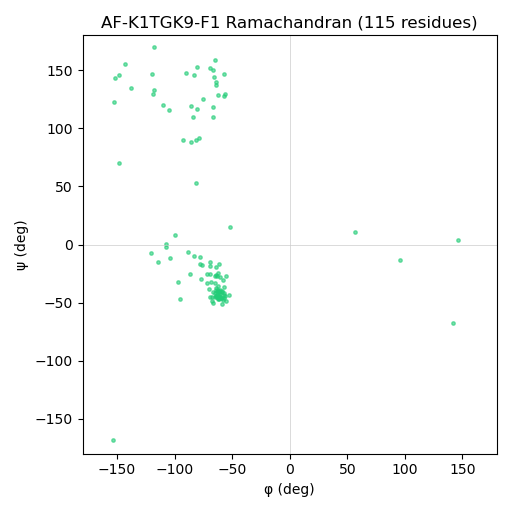940 8.592 1.00 94.88 86 GLU A N 1
ATOM 713 C CA . GLU A 1 86 ? -12.152 0.736 8.279 1.00 94.88 86 GLU A CA 1
ATOM 714 C C . GLU A 1 86 ? -11.748 0.710 6.808 1.00 94.88 86 GLU A C 1
ATOM 716 O O . GLU A 1 86 ? -12.492 1.158 5.931 1.00 94.88 86 GLU A O 1
ATOM 721 N N . LEU A 1 87 ? -10.571 0.148 6.534 1.00 95.25 87 LEU A N 1
ATOM 722 C CA . LEU A 1 87 ? -10.050 0.037 5.181 1.00 95.25 87 LEU A CA 1
ATOM 723 C C . LEU A 1 87 ? -10.916 -0.928 4.358 1.00 95.25 87 LEU A C 1
ATOM 725 O O . LEU A 1 87 ? -11.005 -2.110 4.670 1.00 95.25 87 LEU A O 1
ATOM 729 N N . GLN A 1 88 ? -11.524 -0.414 3.293 1.00 94.44 88 GLN A N 1
ATOM 730 C CA . GLN A 1 88 ? -12.389 -1.166 2.382 1.00 94.44 88 GLN A CA 1
ATOM 731 C C . GLN A 1 88 ? -11.637 -1.648 1.143 1.00 94.44 88 GLN A C 1
ATOM 733 O O . GLN A 1 88 ? -11.973 -2.677 0.561 1.00 94.44 88 GLN A O 1
ATOM 738 N N . ARG A 1 89 ? -10.644 -0.875 0.683 1.00 94.81 89 ARG A N 1
ATOM 739 C CA . ARG A 1 89 ? -9.965 -1.153 -0.583 1.00 94.81 89 ARG A CA 1
ATOM 740 C C . ARG A 1 89 ? -8.529 -0.653 -0.598 1.00 94.81 89 ARG A C 1
ATOM 742 O O . ARG A 1 89 ? -8.228 0.449 -0.145 1.00 94.81 89 ARG A O 1
ATOM 749 N N . VAL A 1 90 ? -7.673 -1.442 -1.240 1.00 96.62 90 VAL A N 1
ATOM 750 C CA . VAL A 1 90 ? -6.344 -1.022 -1.684 1.00 96.62 90 VAL A CA 1
ATOM 751 C C . VAL A 1 90 ? -6.277 -1.132 -3.198 1.00 96.62 90 VAL A C 1
ATOM 753 O O . VAL A 1 90 ? -6.715 -2.121 -3.782 1.00 96.62 90 VAL A O 1
ATOM 756 N N . ARG A 1 91 ? -5.764 -0.091 -3.848 1.00 97.19 91 ARG A N 1
ATOM 757 C CA . ARG A 1 91 ? -5.633 0.003 -5.303 1.00 97.19 91 ARG A CA 1
ATOM 758 C C . ARG A 1 91 ? -4.176 0.159 -5.696 1.00 97.19 91 ARG A C 1
ATOM 760 O O . ARG A 1 91 ? -3.417 0.843 -5.014 1.00 97.19 91 ARG A O 1
ATOM 767 N N . LEU A 1 92 ? -3.817 -0.409 -6.842 1.00 97.00 92 LEU A N 1
ATOM 768 C CA . LEU A 1 92 ? -2.515 -0.225 -7.474 1.00 97.00 92 LEU A CA 1
ATOM 769 C C . LEU A 1 92 ? -2.693 0.613 -8.740 1.00 97.00 92 LEU A C 1
ATOM 771 O O . LEU A 1 92 ? -3.415 0.217 -9.653 1.00 97.00 92 LEU A O 1
ATOM 775 N N . GLY A 1 93 ? -2.044 1.775 -8.801 1.00 97.19 93 GLY A N 1
ATOM 776 C CA . GLY A 1 93 ? -1.985 2.576 -10.022 1.00 97.19 93 GLY A CA 1
ATOM 777 C C . GLY A 1 93 ? -0.862 2.077 -10.927 1.00 97.19 93 GLY A C 1
ATOM 778 O O . GLY A 1 93 ? 0.306 2.269 -10.593 1.00 97.19 93 GLY A O 1
ATOM 779 N N . SER A 1 94 ? -1.191 1.449 -12.058 1.00 97.06 94 SER A N 1
ATOM 780 C CA . SER A 1 94 ? -0.190 0.939 -13.001 1.00 97.06 94 SER A CA 1
ATOM 781 C C . SER A 1 94 ? -0.665 0.984 -14.450 1.00 97.06 94 SER A C 1
ATOM 783 O O . SER A 1 94 ? -1.841 0.778 -14.744 1.00 97.06 94 SER A O 1
ATOM 785 N N . ARG A 1 95 ? 0.279 1.236 -15.356 1.00 96.19 95 ARG A N 1
ATOM 786 C CA . ARG A 1 95 ? 0.140 1.130 -16.809 1.00 96.19 95 ARG A CA 1
ATOM 787 C C . ARG A 1 95 ? 0.814 -0.136 -17.348 1.00 96.19 95 ARG A C 1
ATOM 789 O O . ARG A 1 95 ? 0.595 -0.493 -18.504 1.00 96.19 95 ARG A O 1
ATOM 796 N N . LEU A 1 96 ? 1.612 -0.836 -16.536 1.00 95.69 96 LEU A N 1
ATOM 797 C CA . LEU A 1 96 ? 2.401 -1.989 -16.984 1.00 95.69 96 LEU A CA 1
ATOM 798 C C . LEU A 1 96 ? 1.597 -3.139 -17.600 1.00 95.69 96 LEU A C 1
ATOM 800 O O . LEU A 1 96 ? 2.134 -3.731 -18.528 1.00 95.69 96 LEU A O 1
ATOM 804 N N . PRO A 1 97 ? 0.331 -3.428 -17.236 1.00 96.06 97 PRO A N 1
ATOM 805 C CA . PRO A 1 97 ? -0.442 -4.434 -17.969 1.00 96.06 97 PRO A CA 1
ATOM 806 C C . PRO A 1 97 ? -0.536 -4.169 -19.482 1.00 96.06 97 PRO A C 1
ATOM 808 O O . PRO A 1 97 ? -0.662 -5.109 -20.256 1.00 96.06 97 PRO A O 1
ATOM 811 N N . VAL A 1 98 ? -0.448 -2.901 -19.903 1.00 97.00 98 VAL A N 1
ATOM 812 C CA . VAL A 1 98 ? -0.480 -2.496 -21.317 1.00 97.00 98 VAL A CA 1
ATOM 813 C C . VAL A 1 98 ? 0.929 -2.343 -21.893 1.00 97.00 98 VAL A C 1
ATOM 815 O O . VAL A 1 98 ? 1.205 -2.839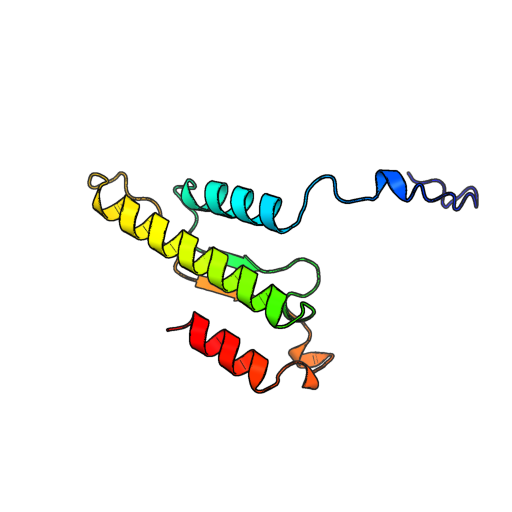 -22.979 1.00 97.00 98 VAL A O 1
ATOM 818 N N . TYR A 1 99 ? 1.830 -1.658 -21.183 1.00 96.62 99 TYR A N 1
ATOM 819 C CA . TYR A 1 99 ? 3.156 -1.308 -21.719 1.00 96.62 99 TYR A CA 1
ATOM 820 C C . TYR A 1 99 ? 4.221 -2.393 -21.513 1.00 96.62 99 TYR A C 1
ATOM 822 O O . TYR A 1 99 ? 5.201 -2.435 -22.252 1.00 96.62 99 TYR A O 1
ATOM 830 N N . LEU A 1 100 ? 4.059 -3.249 -20.502 1.00 96.44 100 LEU A N 1
ATOM 831 C CA . LEU A 1 100 ? 4.991 -4.322 -20.157 1.00 96.44 100 LEU A CA 1
ATOM 832 C C . LEU A 1 100 ? 4.230 -5.523 -19.561 1.00 96.44 100 LEU A C 1
ATOM 834 O O . LEU A 1 100 ? 4.344 -5.795 -18.361 1.00 96.44 100 LEU A O 1
ATOM 838 N N . PRO A 1 101 ? 3.447 -6.258 -20.370 1.00 96.31 101 PRO A N 1
ATOM 839 C CA . PRO A 1 101 ? 2.570 -7.318 -19.871 1.00 96.31 101 PRO A CA 1
ATOM 840 C C . PRO A 1 101 ? 3.332 -8.443 -19.157 1.00 96.31 101 PRO A C 1
ATOM 842 O O . PRO A 1 101 ? 2.813 -9.021 -18.209 1.00 96.31 101 PRO A O 1
ATOM 845 N N . MET A 1 102 ? 4.599 -8.684 -19.517 1.00 96.94 102 MET A N 1
ATOM 846 C CA . MET A 1 102 ? 5.480 -9.660 -18.856 1.00 96.94 102 MET A CA 1
ATOM 847 C C . MET A 1 102 ? 5.738 -9.347 -17.375 1.00 96.94 102 MET A C 1
ATOM 849 O O . MET A 1 102 ? 6.186 -1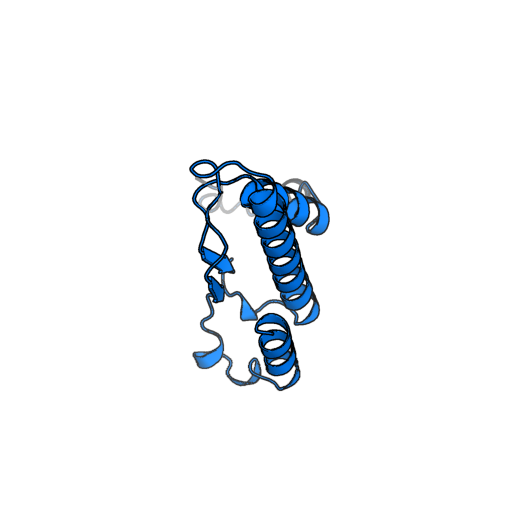0.220 -16.635 1.00 96.94 102 MET A O 1
ATOM 853 N N . ARG A 1 103 ? 5.460 -8.116 -16.917 1.00 96.50 103 ARG A N 1
ATOM 854 C CA . ARG A 1 103 ? 5.503 -7.780 -15.489 1.00 96.50 103 ARG A CA 1
ATOM 855 C C . ARG A 1 103 ? 4.467 -8.566 -14.681 1.00 96.50 103 ARG A C 1
ATOM 857 O O . ARG A 1 103 ? 4.673 -8.773 -13.482 1.00 96.50 103 ARG A O 1
ATOM 864 N N . ILE A 1 104 ? 3.369 -8.967 -15.321 1.00 96.69 104 ILE A N 1
ATOM 865 C CA . ILE A 1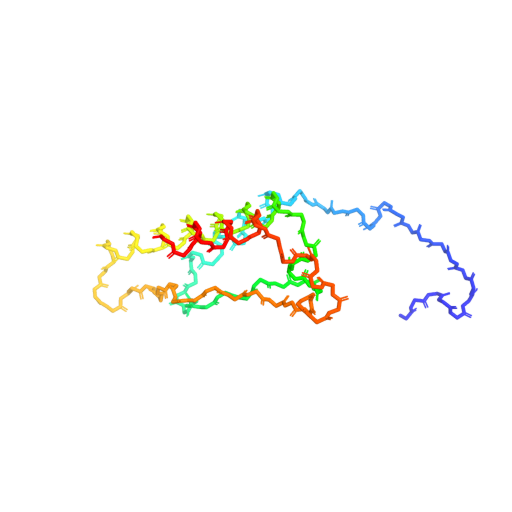 104 ? 2.331 -9.808 -14.735 1.00 96.69 104 ILE A CA 1
ATOM 866 C C . ILE A 1 104 ? 2.799 -11.261 -14.819 1.00 96.69 104 ILE A C 1
ATOM 868 O O . ILE A 1 104 ? 2.577 -11.943 -15.814 1.00 96.69 104 ILE A O 1
ATOM 872 N N . ASN A 1 105 ? 3.502 -11.699 -13.778 1.00 96.44 105 ASN A N 1
ATOM 873 C CA . ASN A 1 105 ? 4.041 -13.048 -13.644 1.00 96.44 105 ASN A CA 1
ATOM 874 C C . ASN A 1 105 ? 3.444 -13.768 -12.427 1.00 96.44 105 ASN A C 1
ATOM 876 O O . ASN A 1 105 ? 2.795 -13.138 -11.590 1.00 96.44 105 ASN A O 1
ATOM 880 N N . ASP A 1 106 ? 3.690 -15.074 -12.317 1.00 98.00 106 ASP A N 1
ATOM 881 C CA . ASP A 1 106 ? 3.126 -15.910 -11.248 1.00 98.00 106 ASP A CA 1
ATOM 882 C C . ASP A 1 106 ? 3.485 -15.388 -9.850 1.00 98.00 106 ASP A C 1
ATOM 884 O O . ASP A 1 106 ? 2.609 -15.251 -9.003 1.00 98.00 106 ASP A O 1
ATOM 888 N N . GLU A 1 107 ? 4.734 -14.958 -9.640 1.00 97.44 107 GLU A N 1
ATOM 889 C CA . GLU A 1 107 ? 5.170 -14.392 -8.355 1.00 97.44 107 GLU A CA 1
ATOM 890 C C . GLU A 1 107 ? 4.371 -13.131 -7.973 1.00 97.44 107 GLU A C 1
ATOM 892 O O . GLU A 1 107 ? 3.991 -12.957 -6.814 1.00 97.44 107 GLU A O 1
ATOM 897 N N . LEU A 1 108 ? 4.084 -12.241 -8.933 1.00 97.00 108 LEU A N 1
ATOM 898 C CA . LEU A 1 108 ? 3.224 -11.085 -8.679 1.00 97.00 108 LEU A CA 1
ATOM 899 C C . LEU A 1 108 ? 1.801 -11.527 -8.333 1.00 97.00 108 LEU A C 1
ATOM 901 O O . LEU A 1 108 ? 1.200 -10.965 -7.419 1.00 97.00 108 LEU A O 1
ATOM 905 N N . LEU A 1 109 ? 1.251 -12.493 -9.069 1.00 96.31 109 LEU A N 1
ATOM 906 C CA . LEU A 1 109 ? -0.103 -12.990 -8.832 1.00 96.31 109 LEU A CA 1
ATOM 907 C C . LEU A 1 109 ? -0.233 -13.612 -7.440 1.00 96.31 109 LEU A C 1
ATOM 909 O O . LEU A 1 109 ? -1.237 -13.368 -6.772 1.00 96.31 109 LEU A O 1
ATOM 913 N N . ASP A 1 110 ? 0.785 -14.336 -6.980 1.00 97.69 110 ASP A N 1
ATOM 914 C CA . ASP A 1 110 ? 0.821 -14.906 -5.635 1.00 97.69 110 ASP A CA 1
ATOM 915 C C . ASP A 1 110 ? 0.867 -13.810 -4.564 1.00 97.69 110 ASP A C 1
ATOM 917 O O . ASP A 1 110 ? 0.050 -13.828 -3.647 1.00 97.69 110 ASP A O 1
ATOM 921 N N . ILE A 1 111 ? 1.702 -12.775 -4.737 1.00 96.94 111 ILE A N 1
ATOM 922 C CA . ILE A 1 111 ? 1.734 -11.611 -3.828 1.00 96.94 111 ILE A CA 1
ATOM 923 C C . ILE A 1 111 ? 0.353 -10.949 -3.712 1.00 96.94 111 ILE A C 1
ATOM 925 O O . ILE A 1 111 ? -0.080 -10.588 -2.617 1.00 96.94 111 ILE A O 1
ATOM 929 N N . LEU A 1 112 ? -0.339 -10.756 -4.839 1.00 95.94 112 LEU A N 1
ATOM 930 C CA . LEU A 1 112 ? -1.660 -10.123 -4.851 1.00 95.94 112 LEU A CA 1
ATOM 9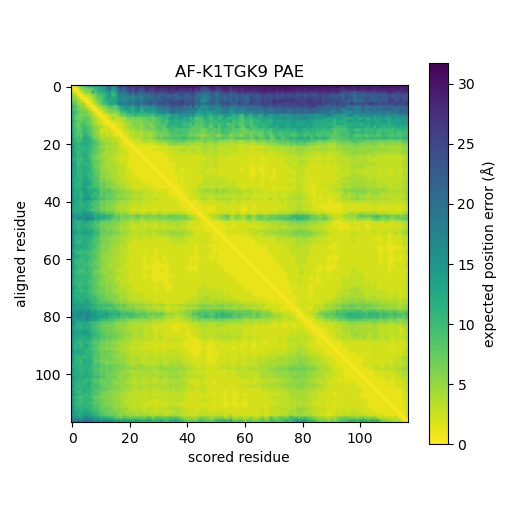31 C C . LEU A 1 112 ? -2.749 -11.033 -4.270 1.00 95.94 112 LEU A C 1
ATOM 933 O O . LEU A 1 112 ? -3.688 -10.524 -3.657 1.00 95.94 112 LEU A O 1
ATOM 937 N N . ARG A 1 113 ? -2.637 -12.355 -4.457 1.00 96.12 113 ARG A N 1
ATOM 938 C CA . ARG A 1 113 ? -3.551 -13.344 -3.871 1.00 96.12 113 ARG A CA 1
ATOM 939 C C . ARG A 1 113 ? -3.408 -13.376 -2.354 1.00 96.12 113 ARG A C 1
ATOM 941 O O . ARG A 1 113 ? -4.411 -13.211 -1.674 1.00 96.12 113 ARG A O 1
ATOM 948 N N . GLU A 1 114 ? -2.181 -13.493 -1.853 1.00 94.94 114 GLU A N 1
ATOM 949 C CA . GLU A 1 114 ? -1.883 -13.498 -0.416 1.00 94.94 114 GLU A CA 1
ATOM 950 C C . GLU A 1 114 ? -2.393 -12.235 0.287 1.00 94.94 114 GLU A C 1
ATOM 952 O O . GLU A 1 114 ? -2.864 -12.305 1.411 1.00 94.94 114 GLU A O 1
ATOM 957 N N . PHE A 1 115 ? -2.326 -11.069 -0.363 1.00 93.00 115 PHE A N 1
ATOM 958 C CA . PHE A 1 115 ? -2.833 -9.827 0.229 1.00 93.00 115 PHE A CA 1
ATOM 959 C C . PHE A 1 115 ? -4.370 -9.752 0.287 1.00 93.00 115 PHE A C 1
ATOM 961 O O . PHE A 1 115 ? -4.922 -8.987 1.077 1.00 93.00 115 PHE A O 1
ATOM 968 N N . LYS A 1 116 ? -5.069 -10.473 -0.595 1.00 82.75 116 LYS A N 1
ATOM 969 C CA . LYS A 1 116 ? -6.536 -10.476 -0.649 1.00 82.75 116 LYS A CA 1
ATOM 970 C C . LYS A 1 116 ? -7.154 -11.335 0.462 1.00 82.75 116 LYS A C 1
ATOM 972 O O . LYS A 1 116 ? -8.299 -11.073 0.832 1.00 82.75 116 LYS A O 1
ATOM 977 N N . GLU A 1 117 ? -6.443 -12.373 0.894 1.00 77.12 117 GLU A N 1
ATOM 978 C CA . GLU A 1 117 ? -6.862 -13.320 1.939 1.00 77.12 117 GLU A CA 1
ATOM 979 C C . GLU A 1 117 ? -6.744 -12.715 3.346 1.00 77.12 117 GLU A C 1
ATOM 981 O O . GLU A 1 117 ? -7.681 -12.953 4.144 1.00 77.12 117 GLU A O 1
#